Protein AF-A0AAE6W4J1-F1 (afdb_monomer_lite)

Sequence (154 aa):
MARVHRTRTAAALLATVAVTALAGCVTVDRPAGPGSPTGRSPATTPAAGEHAEPQIERSPARESLRRVGEEPTGTATRPPRPRPTKAAPPPRPAAPAPPAPARPEPAPAAPPAPRAKPPAAPPADPGVCALGHQYGKWPQGSPQSRICEDAYGR

Radius of gyration: 36.64 Å; chains: 1; bounding box: 63×72×101 Å

Structure (mmCIF, N/CA/C/O backbone):
data_AF-A0AAE6W4J1-F1
#
_entry.id   AF-A0AAE6W4J1-F1
#
loop_
_atom_site.group_PDB
_atom_site.id
_atom_site.type_symbol
_atom_site.label_atom_id
_atom_site.label_alt_id
_atom_site.label_comp_id
_atom_site.label_asym_id
_atom_site.label_entity_id
_atom_site.label_seq_id
_atom_site.pdbx_PDB_ins_code
_atom_site.Cartn_x
_atom_site.Cartn_y
_atom_site.Cartn_z
_atom_site.occupancy
_atom_site.B_iso_or_equiv
_atom_site.auth_seq_id
_atom_site.auth_comp_id
_atom_site.auth_asym_id
_atom_site.auth_atom_id
_atom_site.pdbx_PDB_model_num
ATOM 1 N N . MET A 1 1 ? 53.750 17.701 -53.649 1.00 50.66 1 MET A N 1
ATOM 2 C CA . MET A 1 1 ? 52.814 18.179 -52.603 1.00 50.66 1 MET A CA 1
ATOM 3 C C . MET A 1 1 ? 51.449 17.469 -52.588 1.00 50.66 1 MET A C 1
ATOM 5 O O . MET A 1 1 ? 50.949 17.203 -51.505 1.00 50.66 1 MET A O 1
ATOM 9 N N . ALA A 1 2 ? 50.862 17.076 -53.731 1.00 56.53 2 ALA A N 1
ATOM 10 C CA . ALA A 1 2 ? 49.531 16.436 -53.781 1.00 56.53 2 ALA A CA 1
ATOM 11 C C . ALA A 1 2 ? 49.414 15.051 -53.092 1.00 56.53 2 ALA A C 1
ATOM 13 O O . ALA A 1 2 ? 48.360 14.720 -52.557 1.00 56.53 2 ALA A O 1
ATOM 14 N N . ARG A 1 3 ? 50.490 14.245 -53.040 1.00 56.06 3 ARG A N 1
ATOM 15 C CA . ARG A 1 3 ? 50.477 12.941 -52.335 1.00 56.06 3 ARG A CA 1
ATOM 16 C C . ARG A 1 3 ? 50.320 13.077 -50.818 1.00 56.06 3 ARG A C 1
ATOM 18 O O . ARG A 1 3 ? 49.616 12.279 -50.218 1.00 56.06 3 ARG A O 1
ATOM 25 N N . VAL A 1 4 ? 50.934 14.102 -50.221 1.00 62.19 4 VAL A N 1
ATOM 26 C CA . VAL A 1 4 ? 50.948 14.319 -48.761 1.00 62.19 4 VAL A CA 1
ATOM 27 C C . VAL A 1 4 ? 49.588 14.811 -48.253 1.00 62.19 4 VAL A C 1
ATOM 29 O O . VAL A 1 4 ? 49.167 14.473 -47.151 1.00 62.19 4 VAL A O 1
ATOM 32 N N . HIS A 1 5 ? 48.859 15.571 -49.074 1.00 57.00 5 HIS A N 1
ATOM 33 C CA . HIS A 1 5 ? 47.484 15.960 -48.755 1.00 57.00 5 HIS A CA 1
ATOM 34 C C . HIS A 1 5 ? 46.521 14.772 -48.799 1.00 57.00 5 HIS A C 1
ATOM 36 O O . HIS A 1 5 ? 45.652 14.669 -47.940 1.00 57.00 5 HIS A O 1
ATOM 42 N N . ARG A 1 6 ? 46.715 13.852 -49.753 1.00 60.28 6 ARG A N 1
ATOM 43 C CA . ARG A 1 6 ? 45.884 12.650 -49.911 1.00 60.28 6 ARG A CA 1
ATOM 44 C C . ARG A 1 6 ? 46.038 11.674 -48.744 1.00 60.28 6 ARG A C 1
ATOM 46 O O . ARG A 1 6 ? 45.067 11.049 -48.334 1.00 60.28 6 ARG A O 1
ATOM 53 N N . THR A 1 7 ? 47.245 11.560 -48.192 1.00 61.41 7 THR A N 1
ATOM 54 C CA . THR A 1 7 ? 47.499 10.730 -47.008 1.00 61.41 7 THR A CA 1
ATOM 55 C C . THR A 1 7 ? 46.966 11.374 -45.732 1.00 61.41 7 THR A C 1
ATOM 57 O O . THR A 1 7 ? 46.398 10.670 -44.902 1.00 61.41 7 THR A O 1
ATOM 60 N N . ARG A 1 8 ? 47.068 12.703 -45.585 1.00 67.31 8 ARG A N 1
ATOM 61 C CA . ARG A 1 8 ? 46.491 13.418 -44.432 1.00 67.31 8 ARG A CA 1
ATOM 62 C C . ARG A 1 8 ? 44.967 13.332 -44.379 1.00 67.31 8 ARG A C 1
ATOM 64 O O . ARG A 1 8 ? 44.422 13.128 -43.299 1.00 67.31 8 ARG A O 1
ATOM 71 N N . THR A 1 9 ? 44.280 13.449 -45.514 1.00 68.12 9 THR A N 1
ATOM 72 C CA . THR A 1 9 ? 42.816 13.319 -45.549 1.00 68.12 9 THR A CA 1
ATOM 73 C C . THR A 1 9 ? 42.362 11.885 -45.291 1.00 68.12 9 THR A C 1
ATOM 75 O O . THR A 1 9 ? 41.424 11.687 -44.527 1.00 68.12 9 THR A O 1
ATOM 78 N N . ALA A 1 10 ? 43.060 10.881 -45.833 1.00 67.56 10 ALA A N 1
ATOM 79 C CA . ALA A 1 10 ? 42.775 9.478 -45.530 1.00 67.56 10 ALA A CA 1
ATOM 80 C C . ALA A 1 10 ? 42.971 9.155 -44.038 1.00 67.56 10 ALA A C 1
ATOM 82 O O . ALA A 1 10 ? 42.126 8.500 -43.433 1.00 67.56 10 ALA A O 1
ATOM 83 N N . ALA A 1 11 ? 44.042 9.669 -43.425 1.00 68.50 11 ALA A N 1
ATOM 84 C CA . ALA A 1 11 ? 44.299 9.483 -41.999 1.00 68.50 11 ALA A CA 1
ATOM 85 C C . ALA A 1 11 ? 43.213 10.129 -41.119 1.00 68.50 11 ALA A C 1
ATOM 87 O O . ALA A 1 11 ? 42.754 9.512 -40.161 1.00 68.50 11 ALA A O 1
ATOM 88 N N . ALA A 1 12 ? 42.760 11.339 -41.466 1.00 71.50 12 ALA A N 1
ATOM 89 C CA . ALA A 1 12 ? 41.700 12.028 -40.729 1.00 71.50 12 ALA A CA 1
ATOM 90 C C . ALA A 1 12 ? 40.344 11.301 -40.824 1.00 71.50 12 ALA A C 1
ATOM 92 O O . ALA A 1 12 ? 39.629 11.202 -39.824 1.00 71.50 12 ALA A O 1
ATOM 93 N N . LEU A 1 13 ? 40.015 10.755 -42.001 1.00 73.25 13 LEU A N 1
ATOM 94 C CA . LEU A 1 13 ? 38.792 9.974 -42.216 1.00 73.25 13 LEU A CA 1
ATOM 95 C C . LEU A 1 13 ? 38.815 8.644 -41.444 1.00 73.25 13 LEU A C 1
ATOM 97 O O . LEU A 1 13 ? 37.826 8.284 -40.812 1.00 73.25 13 LEU A O 1
ATOM 101 N N . LEU A 1 14 ? 39.949 7.936 -41.426 1.00 71.62 14 LEU A N 1
ATOM 102 C CA . LEU A 1 14 ? 40.091 6.699 -40.644 1.00 71.62 14 LEU A CA 1
ATOM 103 C C . LEU A 1 14 ? 39.977 6.955 -39.134 1.00 71.62 14 LEU A C 1
ATOM 105 O O . LEU A 1 14 ? 39.323 6.189 -38.427 1.00 71.62 14 LEU A O 1
ATOM 109 N N . ALA A 1 15 ? 40.561 8.051 -38.644 1.00 70.12 15 ALA A N 1
ATOM 110 C CA . ALA A 1 15 ? 40.481 8.423 -37.234 1.00 70.12 15 ALA A CA 1
ATOM 111 C C . ALA A 1 15 ? 39.040 8.734 -36.790 1.00 70.12 15 ALA A C 1
ATOM 113 O O . ALA A 1 15 ? 38.623 8.312 -35.713 1.00 70.12 15 ALA A O 1
ATOM 114 N N . THR A 1 16 ? 38.253 9.421 -37.623 1.00 66.62 16 THR A N 1
ATOM 115 C CA . THR A 1 16 ? 36.845 9.722 -37.310 1.00 66.62 16 THR A CA 1
ATOM 116 C C . THR A 1 16 ? 35.978 8.463 -37.305 1.00 66.62 16 THR A C 1
ATOM 118 O O . THR A 1 16 ? 35.195 8.277 -36.373 1.00 66.62 16 THR A O 1
ATOM 121 N N . VAL A 1 17 ? 36.158 7.543 -38.261 1.00 68.12 17 VAL A N 1
ATOM 122 C CA . VAL A 1 17 ? 35.430 6.257 -38.273 1.00 68.12 17 VAL A CA 1
ATOM 123 C C . VAL A 1 17 ? 35.723 5.431 -37.013 1.00 68.12 17 VAL A C 1
ATOM 125 O O . VAL A 1 17 ? 34.791 4.925 -36.388 1.00 68.12 17 VAL A O 1
ATOM 128 N N . ALA A 1 18 ? 36.987 5.358 -36.582 1.00 61.16 18 ALA A N 1
ATOM 129 C CA . ALA A 1 18 ? 37.370 4.628 -35.372 1.00 61.16 18 ALA A CA 1
ATOM 130 C C . ALA A 1 18 ?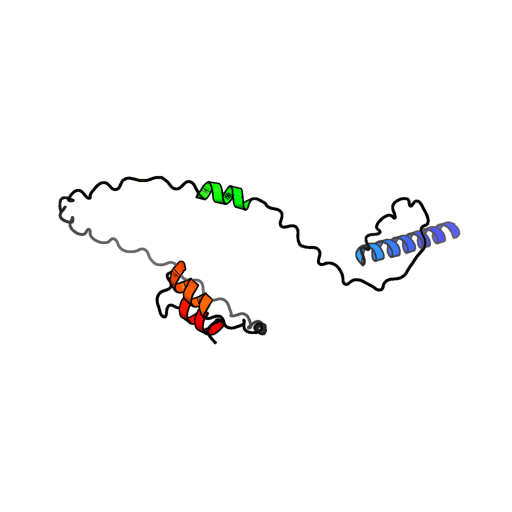 36.727 5.211 -34.098 1.00 61.16 18 ALA A C 1
ATOM 132 O O . ALA A 1 18 ? 36.173 4.467 -33.291 1.00 61.16 18 ALA A O 1
ATOM 133 N N . VAL A 1 19 ? 36.736 6.541 -33.936 1.00 61.16 19 VAL A N 1
ATOM 134 C CA . VAL A 1 19 ? 36.147 7.216 -32.762 1.00 61.16 19 VAL A CA 1
ATOM 135 C C . VAL A 1 19 ? 34.623 7.054 -32.711 1.00 61.16 19 VAL A C 1
ATOM 137 O O . VAL A 1 19 ? 34.061 6.882 -31.631 1.00 61.16 19 VAL A O 1
ATOM 140 N N . THR A 1 20 ? 33.947 7.039 -33.864 1.00 59.47 20 THR A N 1
ATOM 141 C CA . THR A 1 20 ? 32.483 6.867 -33.909 1.00 59.47 20 THR A CA 1
ATOM 142 C C . THR A 1 20 ? 32.066 5.432 -33.558 1.00 59.47 20 THR A C 1
ATOM 144 O O . THR A 1 20 ? 31.030 5.232 -32.929 1.00 59.47 20 THR A O 1
ATOM 147 N N . ALA A 1 21 ? 32.894 4.432 -33.886 1.00 57.59 21 ALA A N 1
ATOM 148 C CA . ALA A 1 21 ? 32.676 3.044 -33.468 1.00 57.59 21 ALA A CA 1
ATOM 149 C C . ALA A 1 21 ? 32.884 2.846 -31.951 1.00 57.59 21 ALA A C 1
ATOM 151 O O . ALA A 1 21 ? 32.125 2.118 -31.312 1.00 57.59 21 ALA A O 1
ATOM 152 N N . LEU A 1 22 ? 33.856 3.552 -31.360 1.00 55.81 22 LEU A N 1
ATOM 153 C CA . LEU A 1 22 ? 34.155 3.509 -29.921 1.00 55.81 22 LEU A CA 1
ATOM 154 C C . LEU A 1 22 ? 33.030 4.085 -29.038 1.00 55.81 22 LEU A C 1
ATOM 156 O O . LEU A 1 22 ? 32.897 3.671 -27.890 1.00 55.81 22 LEU A O 1
ATOM 160 N N . ALA A 1 23 ? 32.199 4.996 -29.556 1.00 57.62 23 ALA A N 1
ATOM 161 C CA . ALA A 1 23 ? 31.072 5.576 -28.815 1.00 57.62 23 ALA A CA 1
ATOM 162 C C . ALA A 1 23 ? 29.766 4.753 -28.904 1.00 57.62 23 ALA A C 1
ATOM 164 O O . ALA A 1 23 ? 28.801 5.077 -28.214 1.00 57.62 23 ALA A O 1
ATOM 165 N N . GLY A 1 24 ? 29.715 3.711 -29.746 1.00 58.12 24 GLY A N 1
ATOM 166 C CA . GLY A 1 24 ? 28.470 3.011 -30.086 1.00 58.12 24 GLY A CA 1
ATOM 167 C C . GLY A 1 24 ? 28.358 1.545 -29.663 1.00 58.12 24 GLY A C 1
ATOM 168 O O . GLY A 1 24 ? 27.240 1.061 -29.530 1.00 58.12 24 GLY A O 1
ATOM 169 N N . CYS A 1 25 ? 29.456 0.818 -29.438 1.00 61.22 25 CYS A N 1
ATOM 170 C CA . CYS A 1 25 ? 29.421 -0.591 -29.021 1.00 61.22 25 CYS A CA 1
ATOM 171 C C . CYS A 1 25 ? 30.702 -0.950 -28.251 1.00 61.22 25 CYS A C 1
ATOM 173 O O . CYS A 1 25 ? 31.755 -1.143 -28.851 1.00 61.22 25 CYS A O 1
ATOM 175 N N . VAL A 1 26 ? 30.620 -1.078 -26.923 1.00 63.25 26 VAL A N 1
ATOM 176 C CA . VAL A 1 26 ? 31.691 -1.692 -26.123 1.00 63.25 26 VAL A CA 1
ATOM 177 C C . VAL A 1 26 ? 31.492 -3.204 -26.164 1.00 63.25 26 VAL A C 1
ATOM 179 O O . VAL A 1 26 ? 30.689 -3.754 -25.415 1.00 63.25 26 VAL A O 1
ATOM 182 N N . THR A 1 27 ? 32.209 -3.891 -27.049 1.00 58.03 27 THR A N 1
ATOM 183 C CA . THR A 1 27 ? 32.394 -5.343 -26.946 1.00 58.03 27 THR A CA 1
ATOM 184 C C . THR A 1 27 ? 33.646 -5.600 -26.118 1.00 58.03 27 THR A C 1
ATOM 186 O O . THR A 1 27 ? 34.740 -5.193 -26.505 1.00 58.03 27 THR A O 1
ATOM 189 N N . VAL A 1 28 ? 33.500 -6.251 -24.965 1.00 57.97 28 VAL A N 1
ATOM 190 C CA . VAL A 1 28 ? 34.644 -6.712 -24.170 1.00 57.97 28 VAL A CA 1
ATOM 191 C C . VAL A 1 28 ? 35.255 -7.912 -24.890 1.00 57.97 28 VAL A C 1
ATOM 193 O O . VAL A 1 28 ? 34.694 -9.005 -24.849 1.00 57.97 28 VAL A O 1
ATOM 196 N N . ASP A 1 29 ? 36.390 -7.716 -25.559 1.00 52.56 29 ASP A N 1
ATOM 197 C CA . ASP A 1 29 ? 37.209 -8.831 -26.030 1.00 52.56 29 ASP A CA 1
ATOM 198 C C . ASP A 1 29 ? 37.899 -9.451 -24.809 1.00 52.56 29 ASP A C 1
ATOM 200 O O . ASP A 1 29 ? 38.648 -8.787 -24.084 1.00 52.56 29 ASP A O 1
ATOM 204 N N . ARG A 1 30 ? 37.574 -10.708 -24.507 1.00 46.44 30 ARG A N 1
ATOM 205 C CA . ARG A 1 30 ? 38.280 -11.467 -23.477 1.00 46.44 30 ARG A CA 1
ATOM 206 C C . ARG A 1 30 ? 39.536 -12.021 -24.148 1.00 46.44 30 ARG A C 1
ATOM 208 O O . ARG A 1 30 ? 39.377 -12.870 -25.024 1.00 46.44 30 ARG A O 1
ATOM 215 N N . PRO A 1 31 ? 40.758 -11.613 -23.755 1.00 45.19 31 PRO A N 1
ATOM 216 C CA . PRO A 1 31 ? 41.953 -12.174 -24.361 1.00 45.19 31 PRO A CA 1
ATOM 217 C C . PRO A 1 31 ? 41.941 -13.685 -24.140 1.00 45.19 31 PRO A C 1
ATOM 219 O O . PRO A 1 31 ? 41.853 -14.163 -23.004 1.00 45.19 31 PRO A O 1
ATOM 222 N N . ALA A 1 32 ? 41.980 -14.431 -25.243 1.00 50.44 32 ALA A N 1
ATOM 223 C CA . ALA A 1 32 ? 42.181 -15.866 -25.217 1.00 50.44 32 ALA A CA 1
ATOM 224 C C . ALA A 1 32 ? 43.525 -16.122 -24.524 1.00 50.44 32 ALA A C 1
ATOM 226 O O . ALA A 1 32 ? 44.589 -15.811 -25.061 1.00 50.44 32 ALA A O 1
ATOM 227 N N . GLY A 1 33 ? 43.464 -16.623 -23.289 1.00 52.25 33 GLY A N 1
ATOM 228 C CA . GLY A 1 33 ? 44.648 -17.065 -22.564 1.00 52.25 33 GLY A CA 1
ATOM 229 C C . GLY A 1 33 ? 45.401 -18.110 -23.394 1.00 52.25 33 GLY A C 1
ATOM 230 O O . GLY A 1 33 ? 44.765 -18.856 -24.145 1.00 52.25 33 GLY A O 1
ATOM 231 N N . PRO A 1 34 ? 46.741 -18.163 -23.306 1.00 43.62 34 PRO A N 1
ATOM 232 C CA . PRO A 1 34 ? 47.537 -19.071 -24.117 1.00 43.62 34 PRO A CA 1
ATOM 233 C C . PRO A 1 34 ? 47.089 -20.514 -23.874 1.00 43.62 34 PRO A C 1
ATOM 235 O O . PRO A 1 34 ? 47.179 -21.039 -22.765 1.00 43.62 34 PRO A O 1
ATOM 238 N N . GLY A 1 35 ? 46.557 -21.127 -24.928 1.00 45.84 35 GLY A N 1
ATOM 239 C CA . GLY A 1 35 ? 46.139 -22.517 -24.919 1.00 45.84 35 GLY A CA 1
ATOM 240 C C . GLY A 1 35 ? 47.321 -23.480 -24.851 1.00 45.84 35 GLY A C 1
ATOM 241 O O . GLY A 1 35 ? 48.437 -23.171 -25.269 1.00 45.84 35 GLY A O 1
ATOM 242 N N . SER A 1 36 ? 47.041 -24.685 -24.363 1.00 38.72 36 SER A N 1
ATOM 243 C CA . SER A 1 36 ? 47.777 -25.929 -24.627 1.00 38.72 36 SER A CA 1
ATOM 244 C C . SER A 1 36 ? 46.878 -27.119 -24.252 1.00 38.72 36 SER A C 1
ATOM 246 O O . SER A 1 36 ? 46.066 -26.986 -23.339 1.00 38.72 36 SER A O 1
ATOM 248 N N . PRO A 1 37 ? 47.013 -28.291 -24.896 1.00 51.09 37 PRO A N 1
ATOM 249 C CA . PRO A 1 37 ? 46.680 -28.548 -26.291 1.00 51.09 37 PRO A CA 1
ATOM 250 C C . PRO A 1 37 ? 45.513 -29.550 -26.442 1.00 51.09 37 PRO A C 1
ATOM 252 O O . PRO A 1 37 ? 45.182 -30.313 -25.543 1.00 51.09 37 PRO A O 1
ATOM 255 N N . THR A 1 38 ? 44.924 -29.529 -27.637 1.00 52.84 38 THR A N 1
ATOM 256 C CA . THR A 1 38 ? 44.224 -30.608 -28.358 1.00 52.84 38 THR A CA 1
ATOM 257 C C . THR A 1 38 ? 43.725 -31.819 -27.550 1.00 52.84 38 THR A C 1
ATOM 259 O O . THR A 1 38 ? 44.449 -32.791 -27.349 1.00 52.84 38 THR A O 1
ATOM 262 N N . GLY A 1 39 ? 42.424 -31.833 -27.253 1.00 36.38 39 GLY A N 1
ATOM 263 C CA . GLY A 1 39 ? 41.653 -33.029 -26.903 1.00 36.38 39 GLY A CA 1
ATOM 264 C C . GLY A 1 39 ? 40.337 -33.032 -27.682 1.00 36.38 39 GLY A C 1
ATOM 265 O O . GLY A 1 39 ? 39.631 -32.032 -27.720 1.00 36.38 39 GLY A O 1
ATOM 266 N N . ARG A 1 40 ? 40.057 -34.126 -28.388 1.00 45.47 40 ARG A N 1
ATOM 267 C CA . ARG A 1 40 ? 38.960 -34.289 -29.353 1.00 45.47 40 ARG A CA 1
ATOM 268 C C . ARG A 1 40 ? 37.665 -34.741 -28.642 1.00 45.47 40 ARG A C 1
ATOM 270 O O . ARG A 1 40 ? 37.754 -35.612 -27.784 1.00 45.47 40 ARG A O 1
ATOM 277 N N . SER A 1 41 ? 36.513 -34.247 -29.131 1.00 39.78 41 SER A N 1
ATOM 278 C CA . SER A 1 41 ? 35.116 -34.756 -28.990 1.00 39.78 41 SER A CA 1
ATOM 279 C C . SER A 1 41 ? 34.239 -34.251 -27.824 1.00 39.78 41 SER A C 1
ATOM 281 O O . SER A 1 41 ? 34.767 -33.939 -26.764 1.00 39.78 41 SER A O 1
ATOM 283 N N . PRO A 1 42 ? 32.891 -34.352 -27.937 1.00 47.62 42 PRO A N 1
ATOM 284 C CA . PRO A 1 42 ? 32.010 -34.015 -29.064 1.00 47.62 42 PRO A CA 1
ATOM 285 C C . PRO A 1 42 ? 30.937 -32.968 -28.660 1.00 47.62 42 PRO A C 1
ATOM 287 O O . PRO A 1 42 ? 30.886 -32.504 -27.528 1.00 47.62 42 PRO A O 1
ATOM 290 N N . ALA A 1 43 ? 30.096 -32.577 -29.620 1.00 52.19 43 ALA A N 1
ATOM 291 C CA . ALA A 1 43 ? 29.078 -31.534 -29.497 1.00 52.19 43 ALA A CA 1
ATOM 292 C C . ALA A 1 43 ? 28.020 -31.776 -28.399 1.00 52.19 43 ALA A C 1
ATOM 294 O O . ALA A 1 43 ? 27.423 -32.850 -28.331 1.00 52.19 43 ALA A O 1
ATOM 295 N N . THR A 1 44 ? 27.686 -30.708 -27.669 1.00 37.78 44 THR A N 1
ATOM 296 C CA . THR A 1 44 ? 26.412 -30.530 -26.957 1.00 37.78 44 THR A CA 1
ATOM 297 C C . THR A 1 44 ? 25.907 -29.100 -27.173 1.00 37.78 44 THR A C 1
ATOM 299 O O . THR A 1 44 ? 26.637 -28.124 -27.029 1.00 37.78 44 THR A O 1
ATOM 302 N N . THR A 1 45 ? 24.650 -29.004 -27.593 1.00 48.47 45 THR A N 1
ATOM 303 C CA . THR A 1 45 ? 23.827 -27.801 -27.810 1.00 48.47 45 THR A CA 1
ATOM 304 C C . THR A 1 45 ? 23.657 -26.937 -26.541 1.00 48.47 45 THR A C 1
ATOM 306 O O . THR A 1 45 ? 23.945 -27.415 -25.445 1.00 48.47 45 THR A O 1
ATOM 309 N N . PRO A 1 46 ? 23.217 -25.664 -26.662 1.00 47.50 46 PRO A N 1
ATOM 310 C CA . PRO A 1 46 ? 23.552 -24.602 -25.714 1.00 47.50 46 PRO A CA 1
ATOM 311 C C . PRO A 1 46 ? 22.781 -24.724 -24.397 1.00 47.50 46 PRO A C 1
ATOM 313 O O . PRO A 1 46 ? 21.551 -24.747 -24.384 1.00 47.50 46 PRO A O 1
ATOM 316 N N . ALA A 1 47 ? 23.511 -24.755 -23.281 1.00 45.19 47 ALA A N 1
ATOM 317 C CA . ALA A 1 47 ? 22.918 -24.590 -21.965 1.00 45.19 47 ALA A CA 1
ATOM 318 C C . ALA A 1 47 ? 22.465 -23.133 -21.804 1.00 45.19 47 ALA A C 1
ATOM 320 O O . ALA A 1 47 ? 23.232 -22.195 -22.025 1.00 45.19 47 ALA A O 1
ATOM 321 N N . ALA A 1 48 ? 21.188 -22.975 -21.458 1.00 46.78 48 ALA A N 1
ATOM 322 C CA . ALA A 1 48 ? 20.587 -21.727 -21.027 1.00 46.78 48 ALA A CA 1
ATOM 323 C C . ALA A 1 48 ? 21.499 -21.037 -20.006 1.00 46.78 48 ALA A C 1
ATOM 325 O O . ALA A 1 48 ? 21.957 -21.674 -19.059 1.00 46.78 48 ALA A O 1
ATOM 326 N N . GLY A 1 49 ? 21.767 -19.752 -20.251 1.00 45.66 49 GLY A N 1
ATOM 327 C CA . GLY A 1 49 ? 22.656 -18.927 -19.447 1.00 45.66 49 GLY A CA 1
ATOM 328 C C . GLY A 1 49 ? 22.355 -19.078 -17.965 1.00 45.66 49 GLY A C 1
ATOM 329 O O . GLY A 1 49 ? 21.262 -18.761 -17.496 1.00 45.66 49 GLY A O 1
ATOM 330 N N . GLU A 1 50 ? 23.349 -19.594 -17.258 1.00 54.44 50 GLU A N 1
ATOM 331 C CA . GLU A 1 50 ? 23.396 -19.668 -15.813 1.00 54.44 50 GLU A CA 1
ATOM 332 C C . GLU A 1 50 ? 23.134 -18.264 -15.262 1.00 54.44 50 GLU A C 1
ATOM 334 O O . GLU A 1 50 ? 23.830 -17.298 -15.585 1.00 54.44 50 GLU A O 1
ATOM 339 N N . HIS A 1 51 ? 22.067 -18.141 -14.476 1.00 53.84 51 HIS A N 1
ATOM 340 C CA . HIS A 1 51 ? 21.759 -16.933 -13.734 1.00 53.84 51 HIS A CA 1
ATOM 341 C C . HIS A 1 51 ? 22.968 -16.601 -12.854 1.00 53.84 51 HIS A C 1
ATOM 343 O O . HIS A 1 51 ? 23.226 -17.283 -11.865 1.00 53.84 51 HIS A O 1
ATOM 349 N N . ALA A 1 52 ? 23.719 -15.561 -13.219 1.00 61.28 52 ALA A N 1
ATOM 350 C CA . ALA A 1 52 ? 24.746 -15.006 -12.355 1.00 61.28 52 ALA A CA 1
ATOM 351 C C . ALA A 1 52 ? 24.051 -14.431 -11.115 1.00 61.28 52 ALA A C 1
ATOM 353 O O . ALA A 1 52 ? 23.427 -13.370 -11.171 1.00 61.28 52 ALA A O 1
ATOM 354 N N . GLU A 1 53 ? 24.102 -15.176 -10.013 1.00 60.97 53 GLU A N 1
ATOM 355 C CA . GLU A 1 53 ? 23.540 -14.754 -8.737 1.00 60.97 53 GLU A CA 1
ATOM 356 C C . GLU A 1 53 ? 24.234 -13.450 -8.295 1.00 60.97 53 GLU A C 1
ATOM 358 O O . GLU A 1 53 ? 25.470 -13.395 -8.257 1.00 60.97 53 GLU A O 1
ATOM 363 N N . PRO A 1 54 ? 23.484 -12.370 -8.001 1.00 64.56 54 PRO A N 1
ATOM 364 C CA . PRO A 1 54 ? 24.091 -11.130 -7.551 1.00 64.56 54 PRO A CA 1
ATOM 365 C C . PRO A 1 54 ? 24.792 -11.376 -6.217 1.00 64.56 54 PRO A C 1
ATOM 367 O O . PRO A 1 54 ? 24.165 -11.765 -5.234 1.00 64.56 54 PRO A O 1
ATOM 370 N N . GLN A 1 55 ? 26.103 -11.138 -6.175 1.00 66.31 55 GLN A N 1
ATOM 371 C CA . GLN A 1 55 ? 26.881 -11.220 -4.944 1.00 66.31 55 GLN A CA 1
ATOM 372 C C . GLN A 1 55 ? 26.375 -10.137 -3.982 1.00 66.31 55 GLN A C 1
ATOM 374 O O . GLN A 1 55 ? 26.683 -8.955 -4.139 1.00 66.31 55 GLN A O 1
ATOM 379 N N . ILE A 1 56 ? 25.565 -10.542 -2.999 1.00 63.28 56 ILE A N 1
ATOM 380 C CA . ILE A 1 56 ? 25.116 -9.687 -1.898 1.00 63.28 56 ILE A CA 1
ATOM 381 C C . ILE A 1 56 ? 26.335 -9.413 -1.020 1.00 63.28 56 ILE A C 1
ATOM 383 O O . ILE A 1 56 ? 26.643 -10.146 -0.076 1.00 63.28 56 ILE A O 1
ATOM 387 N N . GLU A 1 57 ? 27.064 -8.365 -1.382 1.00 68.31 57 GLU A N 1
ATOM 388 C CA . GLU A 1 57 ? 28.194 -7.862 -0.621 1.00 68.31 57 GLU A CA 1
ATOM 389 C C . GLU A 1 57 ? 27.671 -7.431 0.753 1.00 68.31 57 GLU A C 1
ATOM 391 O O . GLU A 1 57 ? 26.726 -6.649 0.898 1.00 68.31 57 GLU A O 1
ATOM 396 N N . ARG A 1 58 ? 28.206 -8.082 1.782 1.00 62.03 58 ARG A N 1
ATOM 397 C CA . ARG A 1 58 ? 27.652 -8.124 3.136 1.00 62.03 58 ARG A CA 1
ATOM 398 C C . ARG A 1 58 ? 28.065 -6.877 3.918 1.00 62.03 58 ARG A C 1
ATOM 400 O O . ARG A 1 58 ? 28.580 -6.992 5.026 1.00 62.03 58 ARG A O 1
ATOM 407 N N . SER A 1 59 ? 27.862 -5.704 3.336 1.00 63.75 59 SER A N 1
ATOM 408 C CA . SER A 1 59 ? 28.247 -4.421 3.922 1.00 63.75 59 SER A CA 1
ATOM 409 C C . SER A 1 59 ? 27.108 -3.826 4.772 1.00 63.75 59 SER A C 1
ATOM 411 O O . SER A 1 59 ? 26.076 -4.452 5.025 1.00 63.75 59 SER A O 1
ATOM 413 N N . PRO A 1 60 ? 27.249 -2.590 5.253 1.00 61.50 60 PRO A N 1
ATOM 414 C CA . PRO A 1 60 ? 27.578 -2.139 6.611 1.00 61.50 60 PRO A CA 1
ATOM 415 C C . PRO A 1 60 ? 26.439 -2.299 7.639 1.00 61.50 60 PRO A C 1
ATOM 417 O O . PRO A 1 60 ? 26.589 -1.947 8.809 1.00 61.50 60 PRO A O 1
ATOM 420 N N . ALA A 1 61 ? 25.292 -2.844 7.226 1.00 67.06 61 ALA A N 1
ATOM 421 C CA . ALA A 1 61 ? 24.069 -2.918 8.024 1.00 67.06 61 ALA A CA 1
ATOM 422 C C . ALA A 1 61 ? 24.258 -3.679 9.347 1.00 67.06 61 ALA A C 1
ATOM 424 O O . ALA A 1 61 ? 23.650 -3.336 10.359 1.00 67.06 61 ALA A O 1
ATOM 425 N N . ARG A 1 62 ? 25.143 -4.685 9.378 1.00 66.00 62 ARG A N 1
ATOM 426 C CA . ARG A 1 62 ? 25.472 -5.398 10.622 1.00 66.00 62 ARG A CA 1
ATOM 427 C C . ARG A 1 62 ? 26.178 -4.527 11.657 1.00 66.00 62 ARG A C 1
ATOM 429 O O . ARG A 1 62 ? 25.973 -4.749 12.847 1.00 66.00 62 ARG A O 1
ATOM 436 N N . GLU A 1 63 ? 26.994 -3.566 11.232 1.00 67.38 63 GLU A N 1
ATOM 437 C CA . GLU A 1 63 ? 27.647 -2.635 12.155 1.00 67.38 63 GLU A CA 1
ATOM 438 C C . GLU A 1 63 ? 26.638 -1.608 12.683 1.00 67.38 63 GLU A C 1
ATOM 440 O O . GLU A 1 63 ? 26.615 -1.315 13.878 1.00 67.38 63 GLU A O 1
ATOM 445 N N . SER A 1 64 ? 25.730 -1.138 11.822 1.00 70.19 64 SER A N 1
ATOM 446 C CA . SER A 1 64 ? 24.645 -0.232 12.212 1.00 70.19 64 SER A CA 1
ATOM 447 C C . SER A 1 64 ? 23.688 -0.873 13.223 1.00 70.19 64 SER A C 1
ATOM 449 O O . SER A 1 64 ? 23.322 -0.237 14.205 1.00 70.19 64 SER A O 1
ATOM 451 N N . LEU A 1 65 ? 23.329 -2.147 13.035 1.00 69.88 65 LEU A N 1
ATOM 452 C CA . LEU A 1 65 ? 22.436 -2.871 13.947 1.00 69.88 65 LEU A CA 1
ATOM 453 C C . LEU A 1 65 ? 23.072 -3.153 15.314 1.00 69.88 65 LEU A C 1
ATOM 455 O O . LEU A 1 65 ? 22.365 -3.146 16.317 1.00 69.88 65 LEU A O 1
ATOM 459 N N . ARG A 1 66 ? 24.396 -3.344 15.389 1.00 71.19 66 ARG A N 1
ATOM 460 C CA . ARG A 1 66 ? 25.091 -3.481 16.683 1.00 71.19 66 ARG A CA 1
ATOM 461 C C . ARG A 1 66 ? 25.011 -2.205 17.516 1.00 71.19 66 ARG A C 1
ATOM 463 O O . ARG A 1 66 ? 24.797 -2.304 18.714 1.00 71.19 66 ARG A O 1
ATOM 470 N N . ARG A 1 67 ? 25.090 -1.025 16.890 1.00 67.25 67 ARG A N 1
ATOM 471 C CA . ARG A 1 67 ? 24.959 0.266 17.595 1.00 67.25 67 ARG A CA 1
ATOM 472 C C . ARG A 1 67 ? 23.558 0.502 18.168 1.00 67.25 67 ARG A C 1
ATOM 474 O O . ARG A 1 67 ? 23.417 1.272 19.107 1.00 67.25 67 ARG A O 1
ATOM 481 N N . VAL A 1 68 ? 22.539 -0.148 17.605 1.00 72.38 68 VAL A N 1
ATOM 482 C CA . VAL A 1 68 ? 21.152 -0.097 18.098 1.00 72.38 68 VAL A CA 1
ATOM 483 C C . VAL A 1 68 ? 20.886 -1.180 19.158 1.00 72.38 68 VAL A C 1
ATOM 485 O O . VAL A 1 68 ? 19.952 -1.047 19.937 1.00 72.38 68 VAL A O 1
ATOM 488 N N . GLY A 1 69 ? 21.701 -2.241 19.209 1.00 64.56 69 GLY A N 1
ATOM 489 C CA . GLY A 1 69 ? 21.498 -3.411 20.074 1.00 64.56 69 GLY A CA 1
ATOM 490 C C . GLY A 1 69 ? 21.921 -3.252 21.538 1.00 64.56 69 GLY A C 1
ATOM 491 O O . GLY A 1 69 ? 21.640 -4.140 22.340 1.00 64.56 69 GLY A O 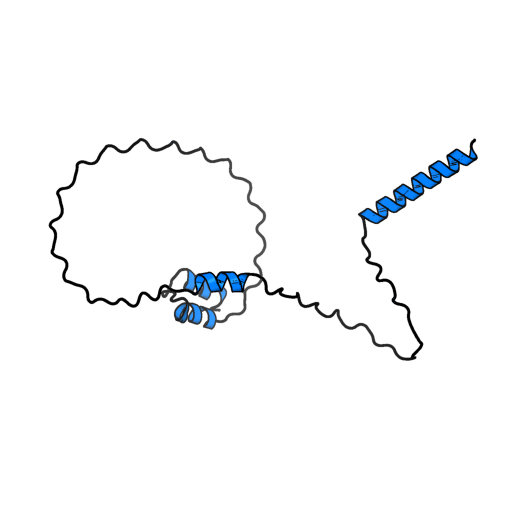1
ATOM 492 N N . GLU A 1 70 ? 22.569 -2.149 21.911 1.00 61.38 70 GLU A N 1
ATOM 493 C CA . GLU A 1 70 ? 22.794 -1.805 23.318 1.00 61.38 70 GLU A CA 1
ATOM 494 C C . GLU A 1 70 ? 21.545 -1.121 23.885 1.00 61.38 70 GLU A C 1
ATOM 496 O O . GLU A 1 70 ? 21.450 0.098 24.012 1.00 61.38 70 GLU A O 1
ATOM 501 N N . GLU A 1 71 ? 20.558 -1.954 24.218 1.00 65.56 71 GLU A N 1
ATOM 502 C CA . GLU A 1 71 ? 19.453 -1.583 25.097 1.00 65.56 71 GLU A CA 1
ATOM 503 C C . GLU A 1 71 ? 20.031 -1.066 26.427 1.00 65.56 71 GLU A C 1
ATOM 505 O O . GLU A 1 71 ? 20.816 -1.777 27.073 1.00 65.56 71 GLU A O 1
ATOM 510 N N . PRO A 1 72 ? 19.642 0.131 26.907 1.00 58.41 72 PRO A N 1
ATOM 511 C CA . PRO A 1 72 ? 19.904 0.504 28.284 1.00 58.41 72 PRO A CA 1
ATOM 512 C C . PRO A 1 72 ? 19.242 -0.560 29.157 1.00 58.41 72 PRO A C 1
ATOM 514 O O . PRO A 1 72 ? 18.016 -0.659 29.195 1.00 58.41 72 PRO A O 1
ATOM 517 N N . THR A 1 73 ? 20.037 -1.367 29.864 1.00 60.81 73 THR A N 1
ATOM 518 C CA . THR A 1 73 ? 19.521 -2.273 30.898 1.00 60.81 73 THR A CA 1
ATOM 519 C C . THR A 1 73 ? 19.055 -1.416 32.074 1.00 60.81 73 THR A C 1
ATOM 521 O O . THR A 1 73 ? 19.708 -1.291 33.106 1.00 60.81 73 THR A O 1
ATOM 524 N N . GLY A 1 74 ? 17.922 -0.747 31.885 1.00 52.16 74 GLY A N 1
ATOM 525 C CA . GLY A 1 74 ? 17.200 0.010 32.887 1.00 52.16 74 GLY A CA 1
ATOM 526 C C . GLY A 1 74 ? 16.307 -0.924 33.684 1.00 52.16 74 GLY A C 1
ATOM 527 O O . GLY A 1 74 ? 15.094 -0.731 33.726 1.00 52.16 74 GLY A O 1
ATOM 528 N N . THR A 1 75 ? 16.880 -1.942 34.326 1.00 56.50 75 THR A N 1
ATOM 529 C CA . THR A 1 75 ? 16.154 -2.725 35.329 1.00 56.50 75 THR A CA 1
ATOM 530 C C . THR A 1 75 ? 16.040 -1.881 36.592 1.00 56.50 75 THR A C 1
ATOM 532 O O . THR A 1 75 ? 16.794 -2.026 37.547 1.00 56.50 75 THR A O 1
ATOM 535 N N . ALA A 1 76 ? 15.090 -0.954 36.594 1.00 60.53 76 ALA A N 1
ATOM 536 C CA . ALA A 1 76 ? 14.678 -0.247 37.793 1.00 60.53 76 ALA A CA 1
ATOM 537 C C . ALA A 1 76 ? 13.152 -0.191 37.840 1.00 60.53 76 ALA A C 1
ATOM 539 O O . ALA A 1 76 ? 12.544 0.875 37.754 1.00 60.53 76 ALA A O 1
ATOM 540 N N . THR A 1 77 ? 12.515 -1.347 38.046 1.00 52.75 77 THR A N 1
ATOM 541 C CA . THR A 1 77 ? 11.160 -1.351 38.612 1.00 52.75 77 THR A CA 1
ATOM 542 C C . THR A 1 77 ? 11.284 -1.038 40.101 1.00 52.75 77 THR A C 1
ATOM 544 O O . THR A 1 77 ? 11.280 -1.917 40.959 1.00 52.75 77 THR A O 1
ATOM 547 N N . ARG A 1 78 ? 11.459 0.247 40.420 1.00 59.84 78 ARG A N 1
ATOM 548 C CA . ARG A 1 78 ? 11.191 0.761 41.764 1.00 59.84 78 ARG A CA 1
ATOM 549 C C . ARG A 1 78 ? 9.668 0.792 41.932 1.00 59.84 78 ARG A C 1
ATOM 551 O O . ARG A 1 78 ? 9.006 1.339 41.048 1.00 59.84 78 ARG A O 1
ATOM 558 N N . PRO A 1 79 ? 9.094 0.279 43.036 1.00 65.25 79 PRO A N 1
ATOM 559 C CA . PRO A 1 79 ? 7.660 0.402 43.258 1.00 65.25 79 PRO A CA 1
ATOM 560 C C . PRO A 1 79 ? 7.258 1.888 43.262 1.00 65.25 79 PRO A C 1
ATOM 562 O O . PRO A 1 79 ? 8.042 2.739 43.715 1.00 65.25 79 PRO A O 1
ATOM 565 N N . PRO A 1 80 ? 6.067 2.238 42.748 1.00 60.25 80 PRO A N 1
ATOM 566 C CA . PRO A 1 80 ? 5.613 3.618 42.745 1.00 60.25 80 PRO A CA 1
ATOM 567 C C . PRO A 1 80 ? 5.471 4.103 44.193 1.00 60.25 80 PRO A C 1
ATOM 569 O O . PRO A 1 80 ? 4.663 3.591 44.962 1.00 60.25 80 PRO A O 1
ATOM 572 N N . ARG A 1 81 ? 6.268 5.107 44.582 1.00 68.38 81 ARG A N 1
ATOM 573 C CA . ARG A 1 81 ? 6.000 5.867 45.811 1.00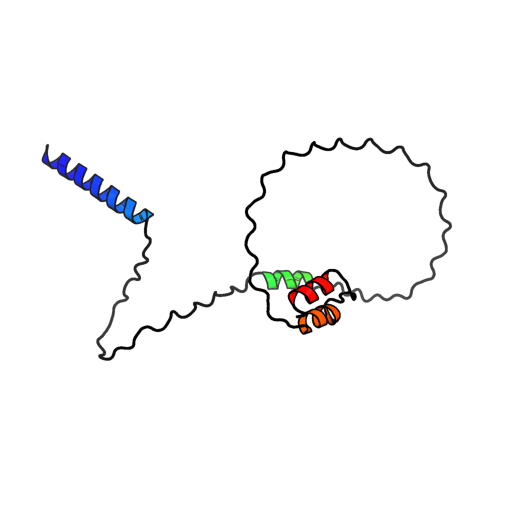 68.38 81 ARG A CA 1
ATOM 574 C C . ARG A 1 81 ? 4.715 6.679 45.610 1.00 68.38 81 ARG A C 1
ATOM 576 O O . ARG A 1 81 ? 4.560 7.258 44.529 1.00 68.38 81 ARG A O 1
ATOM 583 N N . PRO A 1 82 ? 3.837 6.794 46.623 1.00 61.22 82 PRO A N 1
ATOM 584 C CA . PRO A 1 82 ? 2.703 7.705 46.557 1.00 61.22 82 PRO A CA 1
ATOM 585 C C . PRO A 1 82 ? 3.211 9.125 46.297 1.00 61.22 82 PRO A C 1
ATOM 587 O O . PRO A 1 82 ? 4.082 9.624 47.014 1.00 61.22 82 PRO A O 1
ATOM 590 N N . ARG A 1 83 ? 2.705 9.770 45.243 1.00 62.91 83 ARG A N 1
ATOM 591 C CA . ARG A 1 83 ? 2.964 11.193 45.009 1.00 62.91 83 ARG A CA 1
ATOM 592 C C . ARG A 1 83 ? 2.109 11.994 45.994 1.00 62.91 83 ARG A C 1
ATOM 594 O O . ARG A 1 83 ? 0.909 11.732 46.057 1.00 62.91 83 ARG A O 1
ATOM 601 N N . PRO A 1 84 ? 2.659 12.984 46.717 1.00 63.59 84 PRO A N 1
ATOM 602 C CA . PRO A 1 84 ? 1.815 13.950 47.401 1.00 63.59 84 PRO A CA 1
ATOM 603 C C . PRO A 1 84 ? 1.000 14.704 46.345 1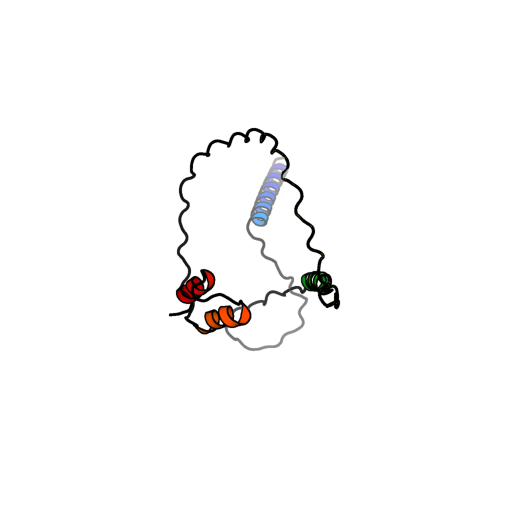.00 63.59 84 PRO A C 1
ATOM 605 O O . PRO A 1 84 ? 1.548 15.191 45.351 1.00 63.59 84 PRO A O 1
ATOM 608 N N . THR A 1 85 ? -0.315 14.773 46.536 1.00 59.09 85 THR A N 1
ATOM 609 C CA . THR A 1 85 ? -1.221 15.577 45.713 1.00 59.09 85 THR A CA 1
ATOM 610 C C . THR A 1 85 ? -0.865 17.047 45.891 1.00 59.09 85 THR A C 1
ATOM 612 O O . THR A 1 85 ? -1.267 17.691 46.857 1.00 59.09 85 THR A O 1
ATOM 615 N N . LYS A 1 86 ? -0.064 17.581 44.968 1.00 64.62 86 LYS A N 1
ATOM 616 C CA . LYS A 1 86 ? 0.202 19.014 44.885 1.00 64.62 86 LYS A CA 1
ATOM 617 C C . LYS A 1 86 ? -1.010 19.670 44.227 1.00 64.62 86 LYS A C 1
ATOM 619 O O . LYS A 1 86 ? -1.326 19.349 43.083 1.00 64.62 86 LYS A O 1
ATOM 624 N N . ALA A 1 87 ? -1.684 20.558 44.954 1.00 69.00 87 ALA A N 1
ATOM 625 C CA . ALA A 1 87 ? -2.746 21.388 44.399 1.00 69.00 87 ALA A CA 1
ATOM 626 C C . ALA A 1 87 ? -2.221 22.171 43.183 1.00 69.00 87 ALA A C 1
ATOM 628 O O . ALA A 1 87 ? -1.087 22.663 43.189 1.00 69.00 87 ALA A O 1
ATOM 629 N N . ALA A 1 88 ? -3.034 22.243 42.128 1.00 69.81 88 ALA A N 1
ATOM 630 C CA . ALA A 1 88 ? -2.680 22.953 40.909 1.00 69.81 88 ALA A CA 1
ATOM 631 C C . ALA A 1 88 ? -2.564 24.466 41.189 1.00 69.81 88 ALA A C 1
ATOM 633 O O . ALA A 1 88 ? -3.435 25.024 41.860 1.00 69.81 88 ALA A O 1
ATOM 634 N N . PRO A 1 89 ? -1.511 25.146 40.699 1.00 70.38 89 PRO A N 1
ATOM 635 C CA . PRO A 1 89 ? -1.445 26.602 40.754 1.00 70.38 89 PRO A CA 1
ATOM 636 C C . PRO A 1 89 ? -2.555 27.223 39.884 1.00 70.38 89 PRO A C 1
ATOM 638 O O . PRO A 1 89 ? -2.971 26.600 38.902 1.00 70.38 89 PRO A O 1
ATOM 641 N N . PRO A 1 90 ? -3.033 28.440 40.210 1.00 75.50 90 PRO A N 1
ATOM 642 C CA . PRO A 1 90 ? -4.083 29.094 39.437 1.00 75.50 90 PRO A CA 1
ATOM 643 C C . PRO A 1 90 ? -3.629 29.364 37.991 1.00 75.50 90 PRO A C 1
ATOM 645 O O . PRO A 1 90 ? -2.435 29.593 37.750 1.00 75.50 90 PRO A O 1
ATOM 648 N N . PRO A 1 91 ? -4.559 29.349 37.018 1.00 71.50 91 PRO A N 1
ATOM 649 C CA . PRO A 1 91 ? -4.236 29.619 35.624 1.00 71.50 91 PRO A CA 1
ATOM 650 C C . PRO A 1 91 ? -3.709 31.051 35.465 1.00 71.50 91 PRO A C 1
ATOM 652 O O . PRO A 1 91 ? -4.288 32.003 35.986 1.00 71.50 91 PRO A O 1
ATOM 655 N N . ARG A 1 92 ? -2.598 31.207 34.735 1.00 75.38 92 ARG A N 1
ATOM 656 C CA . ARG A 1 92 ? -2.107 32.533 34.329 1.00 75.38 92 ARG A CA 1
ATOM 657 C C . ARG A 1 92 ? -2.939 33.065 33.155 1.00 75.38 92 ARG A C 1
ATOM 659 O O . ARG A 1 92 ? -3.353 32.259 32.321 1.00 75.38 92 ARG A O 1
ATOM 666 N N . PRO A 1 93 ? -3.129 34.392 33.041 1.00 74.88 93 PRO A N 1
ATOM 667 C CA . PRO A 1 93 ? -3.752 34.997 31.869 1.00 74.88 93 PRO A CA 1
ATOM 668 C C . PRO A 1 93 ? -2.978 34.648 30.593 1.00 74.8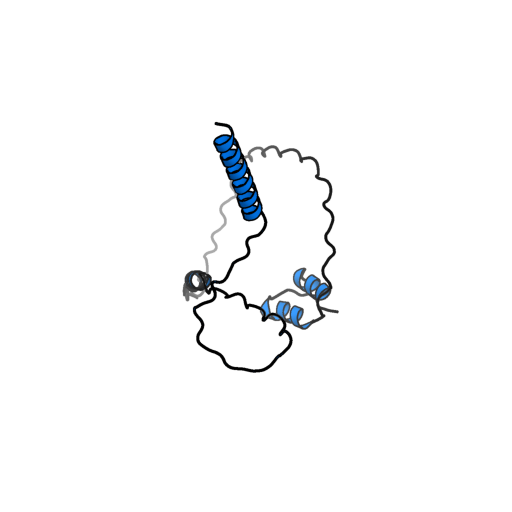8 93 PRO A C 1
ATOM 670 O O . PRO A 1 93 ? -1.748 34.735 30.566 1.00 74.88 93 PRO A O 1
ATOM 673 N N . ALA A 1 94 ? -3.697 34.245 29.546 1.00 76.06 94 ALA A N 1
ATOM 674 C CA . ALA A 1 94 ? -3.104 33.941 28.251 1.00 76.06 94 ALA A CA 1
ATOM 675 C C . ALA A 1 94 ? -2.635 35.232 27.564 1.00 76.06 94 ALA A C 1
ATOM 677 O O . ALA A 1 94 ? -3.384 36.205 27.476 1.00 76.06 94 ALA A O 1
ATOM 678 N N . ALA A 1 95 ? -1.396 35.236 27.073 1.00 78.81 95 ALA A N 1
ATOM 679 C CA . ALA A 1 95 ? -0.902 36.306 26.215 1.00 78.81 95 ALA A CA 1
ATOM 680 C C . ALA A 1 95 ? -1.580 36.235 24.828 1.00 78.81 95 ALA A C 1
ATOM 682 O O . ALA A 1 95 ? -1.905 35.132 24.375 1.00 78.81 95 ALA A O 1
ATOM 683 N N . PRO A 1 96 ? -1.776 37.373 24.134 1.00 79.44 96 PRO A N 1
ATOM 684 C CA . PRO A 1 96 ? -2.308 37.381 22.775 1.00 79.44 96 PRO A CA 1
ATOM 685 C C . PRO A 1 96 ? -1.410 36.590 21.819 1.00 79.44 96 PRO A C 1
ATOM 687 O O . PRO A 1 96 ? -0.186 36.731 21.843 1.00 79.44 96 PRO A O 1
ATOM 690 N N . ALA A 1 97 ? -2.021 35.766 20.967 1.00 80.12 97 ALA A N 1
ATOM 691 C CA . ALA A 1 97 ? -1.293 35.015 19.954 1.00 80.12 97 ALA A CA 1
ATOM 692 C C . ALA A 1 97 ? -0.783 35.951 18.839 1.00 80.12 97 ALA A C 1
ATOM 694 O O . ALA A 1 97 ? -1.509 36.865 18.436 1.00 80.12 97 ALA A O 1
ATOM 695 N N . PRO A 1 98 ? 0.436 35.730 18.314 1.00 80.69 98 PRO A N 1
ATOM 696 C CA . PRO A 1 98 ? 0.926 36.467 17.156 1.00 80.69 98 PRO A CA 1
ATOM 697 C C . PRO A 1 98 ? 0.097 36.138 15.899 1.00 80.69 98 PRO A C 1
ATOM 699 O O . PRO A 1 98 ? -0.469 35.043 15.805 1.00 80.69 98 PRO A O 1
ATOM 702 N N . PRO A 1 99 ? 0.028 37.059 14.919 1.00 80.75 99 PRO A N 1
ATOM 703 C CA . PRO A 1 99 ? -0.699 36.825 13.678 1.00 80.75 99 PRO A CA 1
ATOM 704 C C . PRO A 1 99 ? -0.079 35.668 12.885 1.00 80.75 99 PRO A C 1
ATOM 706 O O . PRO A 1 99 ? 1.142 35.506 12.831 1.00 80.75 99 PRO A O 1
ATOM 709 N N . ALA A 1 100 ? -0.941 34.862 12.265 1.00 81.88 100 ALA A N 1
ATOM 710 C CA . ALA A 1 100 ? -0.512 33.734 11.452 1.00 81.88 100 ALA A CA 1
ATOM 711 C C . ALA A 1 100 ? 0.173 34.214 10.157 1.00 81.88 100 ALA A C 1
ATOM 713 O O . ALA A 1 100 ? -0.276 35.192 9.552 1.00 81.88 100 ALA A O 1
ATOM 714 N N . PRO A 1 101 ? 1.234 33.526 9.700 1.00 81.00 101 PRO A N 1
ATOM 715 C CA . PRO A 1 101 ? 1.875 33.840 8.431 1.00 81.00 101 PRO A CA 1
ATOM 716 C C . PRO A 1 101 ? 0.921 33.591 7.254 1.00 81.00 101 PRO A C 1
ATOM 718 O O . PRO A 1 101 ? 0.151 32.627 7.250 1.00 81.00 101 PRO A O 1
ATOM 721 N N . ALA A 1 102 ? 0.993 34.459 6.242 1.00 81.44 102 ALA A N 1
ATOM 722 C CA . ALA A 1 102 ? 0.201 34.331 5.024 1.00 81.44 102 ALA A CA 1
ATOM 723 C C . ALA A 1 102 ? 0.573 33.045 4.269 1.00 81.44 102 ALA A C 1
ATOM 725 O O . ALA A 1 102 ? 1.751 32.733 4.079 1.00 81.44 102 ALA A O 1
ATOM 726 N N . ARG A 1 103 ? -0.444 32.288 3.845 1.00 81.19 103 ARG A N 1
ATOM 727 C CA . ARG A 1 103 ? -0.247 31.043 3.101 1.00 81.19 103 ARG A CA 1
ATOM 728 C C . ARG A 1 103 ? 0.050 31.364 1.628 1.00 81.19 103 ARG A C 1
ATOM 730 O O . ARG A 1 103 ? -0.689 32.158 1.051 1.00 81.19 103 ARG A O 1
ATOM 737 N N . PRO A 1 104 ? 1.075 30.749 1.014 1.00 79.50 104 PRO A N 1
ATOM 738 C CA . PRO A 1 104 ? 1.324 30.887 -0.418 1.00 79.50 104 PRO A CA 1
ATOM 739 C C . PRO A 1 104 ? 0.132 30.399 -1.245 1.00 79.50 104 PRO A C 1
ATOM 741 O O . PRO A 1 104 ? -0.537 29.432 -0.866 1.00 79.50 104 PRO A O 1
ATOM 744 N N . GLU A 1 105 ? -0.107 31.056 -2.378 1.00 82.88 105 GLU A N 1
ATOM 745 C CA . GLU A 1 105 ? -1.176 30.690 -3.305 1.00 82.88 105 GLU A CA 1
ATOM 746 C C . GLU A 1 105 ? -0.883 29.335 -3.986 1.00 82.88 105 GLU A C 1
ATOM 748 O O . GLU A 1 105 ? 0.285 29.026 -4.254 1.00 82.88 105 GLU A O 1
ATOM 753 N N . PRO A 1 106 ? -1.900 28.489 -4.245 1.00 80.62 106 PRO A N 1
ATOM 754 C CA . PRO A 1 106 ? -1.695 27.202 -4.899 1.00 80.62 106 PRO A CA 1
ATOM 755 C C . PRO A 1 106 ? -1.181 27.374 -6.331 1.00 80.62 106 PRO A C 1
ATOM 757 O O . PRO A 1 106 ? -1.765 28.102 -7.129 1.00 80.62 106 PRO A O 1
ATOM 760 N N . ALA A 1 107 ? -0.112 26.657 -6.676 1.00 82.88 107 ALA A N 1
ATOM 761 C CA . ALA A 1 107 ? 0.372 26.606 -8.049 1.00 82.88 107 ALA A CA 1
ATOM 762 C C . ALA A 1 107 ? -0.638 25.891 -8.980 1.00 82.88 107 ALA A C 1
ATOM 764 O O . ALA A 1 107 ? -1.385 25.021 -8.516 1.00 82.88 107 ALA A O 1
ATOM 765 N N . PRO A 1 108 ? -0.639 26.201 -10.293 1.00 83.50 108 PRO A N 1
ATOM 766 C CA . PRO A 1 108 ? -1.473 25.515 -11.276 1.00 83.50 108 PRO A CA 1
ATOM 767 C C . PRO A 1 108 ? -1.238 24.001 -11.276 1.00 83.50 108 PRO A C 1
ATOM 769 O O . PRO A 1 108 ? -0.098 23.535 -11.227 1.00 83.50 108 PRO A O 1
ATOM 772 N N . ALA A 1 109 ? -2.321 23.227 -11.358 1.00 82.56 109 ALA A N 1
ATOM 773 C CA . ALA A 1 109 ? -2.245 21.772 -11.381 1.00 82.56 109 ALA A CA 1
ATOM 774 C C . ALA A 1 109 ? -1.591 21.276 -12.680 1.00 82.56 109 ALA A C 1
ATOM 776 O O . ALA A 1 109 ? -2.019 21.624 -13.781 1.00 82.56 109 ALA A O 1
ATOM 777 N N . ALA A 1 110 ? -0.569 20.430 -12.547 1.00 84.12 110 ALA A N 1
ATOM 778 C CA . ALA A 1 110 ? 0.019 19.728 -13.680 1.00 84.12 110 ALA A CA 1
ATOM 779 C C . ALA A 1 110 ? -0.979 18.707 -14.272 1.00 84.12 110 ALA A C 1
ATOM 781 O O . ALA A 1 110 ? -1.796 18.147 -13.530 1.00 84.12 110 ALA A O 1
ATOM 782 N N . PRO A 1 111 ? -0.916 18.430 -15.589 1.00 85.25 111 PRO A N 1
ATOM 783 C CA . PRO A 1 111 ? -1.755 17.414 -16.210 1.00 85.25 111 PRO A CA 1
ATOM 784 C C . PRO A 1 111 ? -1.471 16.019 -15.621 1.00 85.25 111 PRO A C 1
ATOM 786 O O . PRO A 1 111 ? -0.327 15.715 -15.267 1.00 85.25 111 PRO A O 1
ATOM 789 N N . PRO A 1 112 ? -2.497 15.153 -15.512 1.00 82.44 112 PRO A N 1
ATOM 790 C CA . PRO A 1 112 ? -2.338 13.830 -14.928 1.00 82.44 112 PRO A CA 1
ATOM 791 C C . PRO A 1 112 ? -1.417 12.966 -15.794 1.00 82.44 112 PRO A C 1
ATOM 793 O O . PRO A 1 112 ? -1.629 12.813 -16.996 1.00 82.44 112 PRO A O 1
ATOM 796 N N . ALA A 1 113 ? -0.406 12.370 -15.164 1.00 85.88 113 ALA A N 1
ATOM 797 C CA . ALA A 1 113 ? 0.451 11.395 -15.821 1.00 85.88 113 ALA A CA 1
ATOM 798 C C . ALA A 1 113 ? -0.342 10.120 -16.189 1.00 85.88 113 ALA A C 1
ATOM 800 O O . ALA A 1 113 ? -1.280 9.751 -15.466 1.00 85.88 113 ALA A O 1
ATOM 801 N N . PRO A 1 114 ? 0.037 9.409 -17.271 1.00 85.81 114 PRO A N 1
ATOM 802 C CA . PRO A 1 114 ? -0.542 8.111 -17.599 1.00 85.81 114 PRO A CA 1
ATOM 803 C C . PRO A 1 114 ? -0.355 7.139 -16.430 1.00 85.81 114 PRO A C 1
ATOM 805 O O . PRO A 1 114 ? 0.759 6.943 -15.944 1.00 85.81 114 PRO A O 1
ATOM 808 N N . ARG A 1 115 ? -1.447 6.525 -15.963 1.00 84.50 115 ARG A N 1
ATOM 809 C CA . ARG A 1 115 ? -1.384 5.539 -14.877 1.00 84.50 115 ARG A CA 1
ATOM 810 C C . ARG A 1 115 ? -0.840 4.223 -15.421 1.00 84.50 115 ARG A C 1
ATOM 812 O O . ARG A 1 115 ? -1.378 3.682 -16.385 1.00 84.50 115 ARG A O 1
ATOM 819 N N . ALA A 1 116 ? 0.203 3.699 -14.785 1.00 86.19 116 ALA A N 1
ATOM 820 C CA . ALA A 1 116 ? 0.695 2.361 -15.078 1.00 86.19 116 ALA A CA 1
ATOM 821 C C . ALA A 1 116 ? -0.389 1.315 -14.776 1.00 86.19 116 ALA A C 1
ATOM 823 O O . ALA A 1 116 ? -1.155 1.451 -13.817 1.00 86.19 116 ALA A O 1
ATOM 824 N N . LYS A 1 117 ? -0.447 0.260 -15.596 1.00 87.44 117 LYS A N 1
ATOM 825 C CA . LYS A 1 117 ? -1.323 -0.882 -15.331 1.00 87.44 117 LYS A CA 1
ATOM 826 C C . LYS A 1 117 ? -0.816 -1.607 -14.073 1.00 87.44 117 LYS A C 1
ATOM 828 O O . LYS A 1 117 ? 0.389 -1.855 -13.996 1.00 87.44 117 LYS A O 1
ATOM 833 N N . PRO A 1 118 ? -1.689 -1.955 -13.111 1.00 80.31 118 PRO A N 1
ATOM 834 C CA . PRO A 1 118 ? -1.269 -2.715 -11.944 1.00 80.31 118 PRO A CA 1
ATOM 835 C C . PRO A 1 118 ? -0.693 -4.079 -12.351 1.00 80.31 118 PRO A C 1
ATOM 837 O O . PRO A 1 118 ? -1.140 -4.649 -13.356 1.00 80.31 118 PRO A O 1
ATOM 840 N N . PRO A 1 119 ? 0.270 -4.615 -11.583 1.00 81.88 119 PRO A N 1
ATOM 841 C CA . PRO A 1 119 ? 0.723 -5.989 -11.755 1.00 81.88 119 PRO A CA 1
ATOM 842 C C . PRO A 1 119 ? -0.420 -6.982 -11.496 1.00 81.88 119 PRO A C 1
ATOM 844 O O . PRO A 1 119 ? -1.465 -6.629 -10.945 1.00 81.88 119 PRO A O 1
ATOM 847 N N . ALA A 1 120 ? -0.220 -8.237 -11.907 1.00 84.75 120 ALA A N 1
ATOM 848 C CA . ALA A 1 120 ? -1.146 -9.317 -11.578 1.00 84.75 120 ALA A CA 1
ATOM 849 C C . ALA A 1 120 ? -1.292 -9.462 -10.053 1.00 84.75 120 ALA A C 1
ATOM 851 O O . ALA A 1 120 ? -0.339 -9.220 -9.310 1.00 84.75 120 ALA A O 1
ATOM 852 N N . ALA A 1 121 ? -2.489 -9.848 -9.601 1.00 82.75 121 ALA A N 1
ATOM 853 C CA . ALA A 1 121 ? -2.753 -10.059 -8.184 1.00 82.75 121 ALA A CA 1
ATOM 854 C C . ALA A 1 121 ? -1.877 -11.203 -7.635 1.00 82.75 121 ALA A C 1
ATOM 856 O O . ALA A 1 121 ? -1.651 -12.186 -8.351 1.00 82.75 121 ALA A O 1
ATOM 857 N N . PRO A 1 122 ? -1.380 -11.085 -6.392 1.00 81.50 122 PRO A N 1
ATOM 858 C CA . 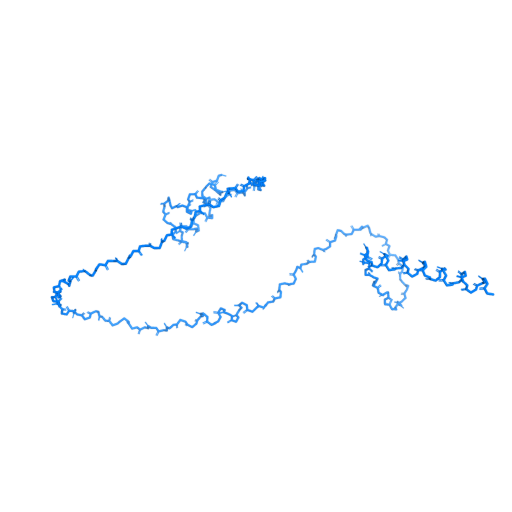PRO A 1 122 ? -0.669 -12.175 -5.741 1.00 81.50 122 PRO A CA 1
ATOM 859 C C . PRO A 1 122 ? -1.604 -13.376 -5.507 1.00 81.50 122 PRO A C 1
ATOM 861 O O . PRO A 1 122 ? -2.829 -13.218 -5.517 1.00 81.50 122 PRO A O 1
ATOM 864 N N . PRO A 1 123 ? -1.049 -14.585 -5.302 1.00 85.00 123 PRO A N 1
ATOM 865 C CA . PRO A 1 123 ? -1.843 -15.718 -4.851 1.00 85.00 123 PRO A CA 1
ATOM 866 C C . PRO A 1 123 ? -2.433 -15.414 -3.475 1.00 85.00 123 PRO A C 1
ATOM 868 O O . PRO A 1 123 ? -1.822 -14.715 -2.663 1.00 85.00 123 PRO A O 1
ATOM 871 N N . ALA A 1 124 ? -3.612 -15.962 -3.212 1.00 87.75 124 ALA A N 1
ATOM 872 C CA . ALA A 1 124 ? -4.207 -15.833 -1.903 1.00 87.75 124 ALA A CA 1
ATOM 873 C C . ALA A 1 124 ? -3.495 -16.695 -0.871 1.00 87.75 124 ALA A C 1
ATOM 875 O O . ALA A 1 124 ? -3.133 -17.846 -1.117 1.00 87.75 124 ALA A O 1
ATOM 876 N N . ASP A 1 125 ? -3.321 -16.096 0.294 1.00 88.44 125 ASP A N 1
ATOM 877 C CA . ASP A 1 125 ? -2.754 -16.704 1.476 1.00 88.44 125 ASP A CA 1
ATOM 878 C C . ASP A 1 125 ? -3.315 -15.963 2.701 1.00 88.44 125 ASP A C 1
ATOM 880 O O . ASP A 1 125 ? -2.735 -14.979 3.166 1.00 88.44 125 ASP A O 1
ATOM 884 N N . PRO A 1 126 ? -4.453 -16.397 3.268 1.00 84.69 126 PRO A N 1
ATOM 885 C CA . PRO A 1 126 ? -5.003 -15.762 4.465 1.00 84.69 126 PRO A CA 1
ATOM 886 C C . PRO A 1 126 ? -4.052 -15.862 5.674 1.00 84.69 126 PRO A C 1
ATOM 888 O O . PRO A 1 126 ? -4.194 -15.106 6.642 1.00 84.69 126 PRO A O 1
ATOM 891 N N . GLY A 1 127 ? -3.048 -16.748 5.618 1.00 92.81 127 GLY A N 1
ATOM 892 C CA . GLY A 1 127 ? -2.009 -16.882 6.631 1.00 92.81 127 GLY A CA 1
ATOM 893 C C . GLY A 1 127 ? -1.190 -15.605 6.809 1.00 92.81 127 GLY A C 1
ATOM 894 O O . GLY A 1 127 ? -0.857 -15.261 7.946 1.00 92.81 127 GLY A O 1
ATOM 895 N N . VAL A 1 128 ? -0.941 -14.830 5.745 1.00 94.00 128 VAL A N 1
ATOM 896 C CA . VAL A 1 128 ? -0.176 -13.577 5.876 1.00 94.00 128 VAL A CA 1
ATOM 897 C C . VAL A 1 128 ? -0.898 -12.533 6.729 1.00 94.00 128 VAL A C 1
ATOM 899 O O . VAL A 1 128 ? -0.263 -11.829 7.519 1.00 94.00 128 VAL A O 1
ATOM 902 N N . CYS A 1 129 ? -2.229 -12.476 6.660 1.00 95.50 129 CYS A N 1
ATOM 903 C CA . CYS A 1 129 ? -3.008 -11.551 7.481 1.00 95.50 129 CYS A CA 1
ATOM 904 C C . CYS A 1 129 ? -3.030 -12.007 8.943 1.00 95.50 129 CYS A C 1
ATOM 906 O O . CYS A 1 129 ? -2.874 -11.182 9.849 1.00 95.50 129 CYS A O 1
ATOM 908 N N . ALA A 1 130 ? -3.109 -13.320 9.186 1.00 95.62 130 ALA A N 1
ATOM 909 C CA . ALA A 1 130 ? -2.985 -13.887 10.528 1.00 95.62 130 ALA A CA 1
ATOM 910 C C . ALA A 1 130 ? -1.628 -13.554 11.176 1.00 95.62 130 ALA A C 1
ATOM 912 O O . ALA A 1 130 ? -1.586 -13.190 12.354 1.00 95.62 130 ALA A O 1
ATOM 913 N N . LEU A 1 131 ? -0.530 -13.577 10.411 1.00 96.88 131 LEU A N 1
ATOM 914 C CA . LEU A 1 131 ? 0.788 -13.151 10.898 1.00 96.88 131 LEU A CA 1
ATOM 915 C C . LEU A 1 131 ? 0.793 -11.672 11.314 1.00 96.88 131 LEU A C 1
ATOM 917 O O . LEU A 1 131 ? 1.334 -11.325 12.367 1.00 96.88 131 LEU A O 1
ATOM 921 N N . GLY A 1 132 ? 0.149 -10.804 10.531 1.00 96.12 132 GLY A N 1
ATOM 922 C CA . GLY A 1 132 ? -0.020 -9.388 10.868 1.00 96.12 132 GLY A CA 1
ATOM 923 C C . GLY A 1 132 ? -0.795 -9.177 12.173 1.00 96.12 132 GLY A C 1
ATOM 924 O O . GLY A 1 132 ? -0.407 -8.355 13.007 1.00 96.12 132 GLY A O 1
ATOM 925 N N . HIS A 1 133 ? -1.833 -9.977 12.418 1.00 95.94 133 HIS A N 1
ATOM 926 C CA . HIS A 1 133 ? -2.552 -9.965 13.693 1.00 95.94 133 HIS A CA 1
ATOM 927 C C . HIS A 1 133 ? -1.692 -10.483 14.857 1.00 95.94 133 HIS A C 1
ATOM 929 O O . HIS A 1 133 ? -1.612 -9.842 15.909 1.00 95.94 133 HIS A O 1
ATOM 935 N N . GLN A 1 134 ? -1.013 -11.617 14.678 1.00 97.38 134 GLN A N 1
ATOM 936 C CA . GLN A 1 134 ? -0.272 -12.289 15.747 1.00 97.38 134 GLN A CA 1
ATOM 937 C C . GLN A 1 134 ? 0.999 -11.531 16.153 1.00 97.38 134 GLN A C 1
ATOM 939 O O . GLN A 1 134 ? 1.238 -11.307 17.349 1.00 97.38 134 GLN A O 1
ATOM 944 N N . TYR A 1 135 ? 1.795 -11.125 15.164 1.00 97.38 135 TYR A N 1
ATOM 945 C CA . TYR A 1 135 ? 3.123 -10.540 15.354 1.00 97.38 135 TYR A CA 1
ATOM 946 C C . TYR A 1 135 ? 3.127 -9.028 15.141 1.00 97.38 135 TYR A C 1
ATOM 948 O O . TYR A 1 135 ? 3.746 -8.310 15.920 1.00 97.38 135 TYR A O 1
ATOM 956 N N . GLY A 1 136 ? 2.387 -8.538 14.143 1.00 96.19 136 GLY A N 1
ATOM 957 C CA . GLY A 1 136 ? 2.238 -7.102 13.877 1.00 96.19 136 GLY A CA 1
ATOM 958 C C . GLY A 1 136 ? 1.256 -6.389 14.811 1.00 96.19 136 GLY A C 1
ATOM 959 O O . GLY A 1 136 ? 1.176 -5.162 14.786 1.00 96.19 136 GLY A O 1
ATOM 960 N N . LYS A 1 137 ? 0.511 -7.145 15.633 1.00 96.81 137 LYS A N 1
ATOM 961 C CA . LYS A 1 137 ? -0.523 -6.642 16.554 1.00 96.81 137 LYS A CA 1
ATOM 962 C C . LYS A 1 137 ? -1.568 -5.771 15.862 1.00 96.81 137 LYS A C 1
ATOM 964 O O . LYS A 1 137 ? -2.097 -4.838 16.464 1.00 96.81 137 LYS A O 1
ATOM 969 N N . TRP A 1 138 ? -1.875 -6.071 14.600 1.00 97.50 138 TRP A N 1
ATOM 970 C CA . TRP A 1 138 ? -2.899 -5.339 13.866 1.00 97.50 138 TRP A CA 1
ATOM 971 C C . TRP A 1 138 ? -4.265 -5.532 14.536 1.00 97.50 138 TRP A C 1
ATOM 973 O O . TRP A 1 138 ? -4.701 -6.676 14.710 1.00 97.50 138 TRP A O 1
ATOM 983 N N . PRO A 1 139 ? -4.959 -4.445 14.918 1.00 95.31 139 PRO A N 1
ATOM 984 C CA . PRO A 1 139 ? -6.327 -4.542 15.404 1.00 95.31 139 PRO A CA 1
ATOM 985 C C . PRO A 1 139 ? -7.249 -5.099 14.319 1.00 95.31 139 PRO A C 1
ATOM 987 O O . PRO A 1 139 ? -7.051 -4.847 13.128 1.00 95.31 139 PRO A O 1
ATOM 990 N N . GLN A 1 140 ? -8.293 -5.819 14.722 1.00 93.44 140 GLN A N 1
ATOM 991 C CA . GLN A 1 140 ? -9.310 -6.289 13.787 1.00 93.44 140 GLN A CA 1
ATOM 992 C C . GLN A 1 140 ? -9.949 -5.110 13.039 1.00 93.44 140 GLN A C 1
ATOM 994 O O . GLN A 1 140 ? -10.301 -4.094 13.639 1.00 93.44 140 GLN A O 1
ATOM 999 N N . GLY A 1 141 ? -10.072 -5.236 11.714 1.00 94.31 141 GLY A N 1
ATOM 1000 C CA . GLY A 1 141 ? -10.623 -4.183 10.859 1.00 94.31 141 GLY A CA 1
ATOM 1001 C C . GLY A 1 141 ? -9.743 -2.936 10.729 1.00 94.31 141 GLY A C 1
ATOM 1002 O O . GLY A 1 141 ? -10.208 -1.922 10.201 1.00 94.31 141 GLY A O 1
ATOM 1003 N N . SER A 1 142 ? -8.489 -2.984 11.189 1.00 97.44 142 SER A N 1
ATOM 1004 C CA . SER A 1 142 ? -7.528 -1.912 10.933 1.00 97.44 142 SER A CA 1
ATOM 1005 C C . SER A 1 142 ? -7.319 -1.708 9.425 1.00 97.44 142 SER A C 1
ATOM 1007 O O . SER A 1 142 ? -7.552 -2.635 8.638 1.00 97.44 142 SER A O 1
ATOM 1009 N N . PRO A 1 143 ? -6.867 -0.516 8.991 1.00 97.88 143 PRO A N 1
ATOM 1010 C CA . PRO A 1 143 ? -6.518 -0.285 7.592 1.00 97.88 143 PRO A CA 1
ATOM 1011 C C . PRO A 1 143 ? -5.569 -1.355 7.041 1.00 97.88 143 PRO A C 1
ATOM 1013 O O . PRO A 1 143 ? -5.783 -1.859 5.946 1.00 97.88 143 PRO A O 1
ATOM 1016 N N . GLN A 1 144 ? -4.571 -1.758 7.829 1.00 96.75 144 GLN A N 1
ATOM 1017 C CA . GLN A 1 144 ? -3.591 -2.773 7.453 1.00 96.75 144 GLN A CA 1
ATOM 1018 C C . GLN A 1 144 ? -4.236 -4.152 7.266 1.00 96.75 144 GLN A C 1
ATOM 1020 O O . GLN A 1 144 ? -3.989 -4.804 6.255 1.00 96.75 144 GLN A O 1
ATOM 1025 N N . SER A 1 145 ? -5.100 -4.571 8.197 1.00 95.88 145 SER A N 1
ATOM 1026 C CA . SER A 1 145 ? -5.827 -5.845 8.102 1.00 95.88 145 SER A CA 1
ATOM 1027 C C . SER A 1 145 ? -6.711 -5.897 6.860 1.00 95.88 145 SER A C 1
ATOM 1029 O O . SER A 1 145 ? -6.657 -6.866 6.114 1.00 95.88 145 SER A O 1
ATOM 1031 N N . ARG A 1 146 ? -7.461 -4.823 6.587 1.00 96.75 146 ARG A N 1
ATOM 1032 C CA . ARG A 1 146 ? -8.357 -4.754 5.422 1.00 96.75 146 ARG A CA 1
ATOM 1033 C C . ARG A 1 146 ? -7.603 -4.773 4.098 1.00 96.75 146 ARG A C 1
ATOM 1035 O O . ARG A 1 146 ? -8.021 -5.454 3.173 1.00 96.75 146 ARG A O 1
ATOM 1042 N N . ILE A 1 147 ? -6.495 -4.037 4.010 1.00 95.44 147 ILE A N 1
ATOM 1043 C CA . ILE A 1 147 ? -5.641 -4.050 2.815 1.00 95.44 147 ILE A CA 1
ATOM 1044 C C . ILE A 1 147 ? -5.047 -5.447 2.607 1.00 95.44 147 ILE A C 1
ATOM 1046 O O . ILE A 1 147 ? -4.979 -5.920 1.477 1.00 95.44 147 ILE A O 1
ATOM 1050 N N . CYS A 1 148 ? -4.642 -6.122 3.687 1.00 95.19 148 CYS A N 1
ATOM 1051 C CA . CYS A 1 148 ? -4.154 -7.492 3.600 1.00 95.19 148 CYS A CA 1
ATOM 1052 C C . CYS A 1 148 ? -5.236 -8.450 3.091 1.00 95.19 148 CYS A C 1
ATOM 1054 O O . CYS A 1 148 ? -4.971 -9.222 2.177 1.00 95.19 148 CYS A O 1
ATOM 1056 N N . GLU A 1 149 ? -6.450 -8.382 3.636 1.00 93.56 149 GLU A N 1
ATOM 1057 C CA . GLU A 1 149 ? -7.569 -9.229 3.210 1.00 93.56 149 GLU A CA 1
ATOM 1058 C C . GLU A 1 149 ? -7.948 -8.994 1.739 1.00 93.56 149 GLU A C 1
ATOM 1060 O O . GLU A 1 149 ? -8.176 -9.958 1.012 1.00 93.56 149 GLU A O 1
ATOM 1065 N N . ASP A 1 150 ? -7.952 -7.743 1.270 1.00 93.25 150 ASP A N 1
ATOM 1066 C CA . ASP A 1 150 ? -8.220 -7.415 -0.138 1.00 93.25 150 ASP A CA 1
ATOM 1067 C C . ASP A 1 150 ? -7.146 -7.981 -1.082 1.00 93.25 150 ASP A C 1
ATOM 1069 O O . ASP A 1 150 ? -7.456 -8.505 -2.154 1.00 93.25 150 ASP A O 1
ATOM 1073 N N . ALA A 1 151 ? -5.879 -7.919 -0.663 1.00 92.56 151 ALA A N 1
ATOM 1074 C CA . ALA A 1 151 ? -4.754 -8.378 -1.466 1.00 92.56 151 ALA A CA 1
ATOM 1075 C C . ALA A 1 151 ? -4.549 -9.904 -1.422 1.00 92.56 151 ALA A C 1
ATOM 1077 O O . ALA A 1 151 ? -4.190 -10.487 -2.441 1.00 92.56 151 ALA A O 1
ATOM 1078 N N . TYR A 1 152 ? -4.760 -10.542 -0.266 1.00 92.75 152 TYR A N 1
ATOM 1079 C CA . TYR A 1 152 ? -4.333 -11.923 0.009 1.00 92.75 152 TYR A CA 1
ATOM 1080 C C . TYR A 1 152 ? -5.439 -12.843 0.552 1.00 92.75 152 TYR A C 1
ATOM 1082 O O . TYR A 1 152 ? -5.207 -14.040 0.686 1.00 92.75 152 TYR A O 1
ATOM 1090 N N . GLY A 1 153 ? -6.631 -12.343 0.878 1.00 85.69 153 GLY A N 1
ATOM 1091 C CA . GLY A 1 153 ? -7.687 -13.126 1.537 1.00 85.69 153 GLY A CA 1
ATOM 1092 C C . GLY A 1 153 ? -8.610 -13.938 0.617 1.00 85.69 153 GLY A C 1
ATOM 1093 O O . GLY A 1 153 ? -9.647 -14.389 1.098 1.00 85.69 153 GLY A O 1
ATOM 1094 N N . ARG A 1 154 ? -8.298 -14.066 -0.681 1.00 75.94 154 ARG A N 1
ATOM 1095 C CA . ARG A 1 154 ? -9.228 -14.536 -1.731 1.00 75.94 154 ARG A CA 1
ATOM 1096 C C . ARG A 1 154 ? -9.107 -16.002 -2.143 1.00 75.94 154 ARG A C 1
ATOM 1098 O O . ARG A 1 154 ? -8.241 -16.303 -2.984 1.00 75.94 154 ARG A O 1
#

pLDDT: mean 70.99, std 16.2, range [36.38, 97.88]

Secondary structure (DSSP, 8-state):
-HHHHHHHHHHHHHHHHHHHHHTT--------------------PPP------------SHHHHHHHH---------PPPPPPP-PPPPPPPPPPPPPPPPPPPPPPPPPPPPPPPPPPPPPPP-HHHHHHHHHTS-PPTT-HHHHHHHHHH--

Foldseek 3Di:
DVVVVVVVVVVVVVVVVVVVVVVPDDDDDDPDDDDDDDDDDDDDDDDDDDPPDPPPPPDDVVVVVVVVPPDPPPPDPDDDDDDPPDDDDDDDDDDDDDDDDDDDDDDDDDDDDDDDDDDDADEADVVVLVCCVPPVVADPPHPVSVVNCVRHVD